Protein AF-A0A496ZQM0-F1 (afdb_monomer)

pLDDT: mean 88.58, std 13.41, range [45.41, 97.06]

Structure (mmCIF, N/CA/C/O backbone):
data_AF-A0A496ZQM0-F1
#
_entry.id   AF-A0A496ZQM0-F1
#
loop_
_atom_site.group_PDB
_atom_site.id
_atom_site.type_symbol
_atom_site.label_atom_id
_atom_site.label_alt_id
_atom_site.label_comp_id
_atom_site.label_asym_id
_atom_site.label_entity_id
_atom_site.label_seq_id
_atom_site.pdbx_PDB_ins_code
_atom_site.Cartn_x
_atom_site.Cartn_y
_atom_site.Cartn_z
_atom_site.occupancy
_atom_site.B_iso_or_equiv
_atom_si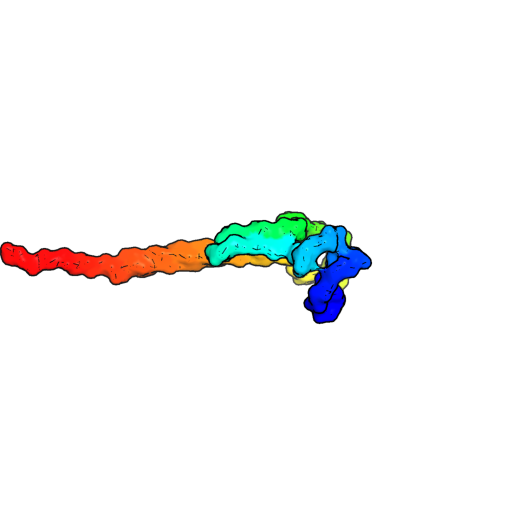te.auth_seq_id
_atom_site.auth_comp_id
_atom_site.auth_asym_id
_atom_site.auth_atom_id
_atom_site.pdbx_PDB_model_num
ATOM 1 N N . CYS A 1 1 ? -3.005 -3.038 -12.709 1.00 85.56 1 CYS A N 1
ATOM 2 C CA . CYS A 1 1 ? -3.880 -2.283 -13.629 1.00 85.56 1 CYS A CA 1
ATOM 3 C C . CYS A 1 1 ? -3.060 -1.841 -14.833 1.00 85.56 1 CYS A C 1
ATOM 5 O O . CYS A 1 1 ? -1.835 -1.815 -14.734 1.00 85.56 1 CYS A O 1
ATOM 7 N N . ASP A 1 2 ? -3.714 -1.551 -15.954 1.00 91.69 2 ASP A N 1
ATOM 8 C CA . ASP A 1 2 ? -3.078 -0.861 -17.080 1.00 91.69 2 ASP A CA 1
ATOM 9 C C . ASP A 1 2 ? -2.806 0.621 -16.748 1.00 91.69 2 ASP A C 1
ATOM 11 O O . ASP A 1 2 ? -3.055 1.082 -15.627 1.00 91.69 2 ASP A O 1
ATOM 15 N N . ALA A 1 3 ? -2.239 1.361 -17.704 1.00 92.31 3 ALA A N 1
ATOM 16 C CA . ALA A 1 3 ? -1.883 2.768 -17.516 1.00 92.31 3 ALA A CA 1
ATOM 17 C C . ALA A 1 3 ? -3.118 3.668 -17.325 1.00 92.31 3 ALA A C 1
ATOM 19 O O . ALA A 1 3 ? -3.028 4.726 -16.702 1.00 92.31 3 ALA A O 1
ATOM 20 N N . GLU A 1 4 ? -4.268 3.234 -17.833 1.00 94.12 4 GLU A N 1
ATOM 21 C CA . GLU A 1 4 ? -5.568 3.886 -17.716 1.00 94.12 4 GLU A CA 1
ATOM 22 C C . GLU A 1 4 ? -6.272 3.559 -16.385 1.00 94.12 4 GLU A C 1
ATOM 24 O O . GLU A 1 4 ? -7.275 4.186 -16.041 1.00 94.12 4 GLU A O 1
ATOM 29 N N . GLY A 1 5 ? -5.728 2.619 -15.606 1.00 91.31 5 GLY A N 1
ATOM 30 C CA . GLY A 1 5 ? -6.240 2.216 -14.299 1.00 91.31 5 GLY A CA 1
ATOM 31 C C . GLY A 1 5 ? -7.239 1.059 -14.339 1.00 91.31 5 GLY A C 1
ATOM 32 O O . GLY A 1 5 ? -7.785 0.703 -13.293 1.00 91.31 5 GLY A O 1
ATOM 33 N N . ASN A 1 6 ? -7.462 0.430 -15.492 1.00 94.12 6 ASN A N 1
ATOM 34 C CA . ASN A 1 6 ? -8.333 -0.734 -15.604 1.00 94.12 6 ASN A CA 1
ATOM 35 C C . ASN A 1 6 ? -7.666 -1.975 -15.000 1.00 94.12 6 ASN A C 1
ATOM 37 O O . ASN A 1 6 ? -6.446 -2.168 -15.066 1.00 94.12 6 ASN A O 1
ATOM 41 N N . VAL A 1 7 ? -8.479 -2.842 -14.394 1.00 93.56 7 VAL A N 1
ATOM 42 C CA . VAL A 1 7 ? -8.028 -4.156 -13.919 1.00 93.56 7 VAL A CA 1
ATOM 43 C C . VAL A 1 7 ? -7.571 -4.984 -15.120 1.00 93.56 7 VAL A C 1
ATOM 45 O O . VAL A 1 7 ? -8.195 -4.949 -16.176 1.00 93.56 7 VAL A O 1
ATOM 48 N N . THR A 1 8 ? -6.459 -5.697 -14.965 1.00 92.62 8 THR A N 1
ATOM 49 C CA . THR A 1 8 ? -5.864 -6.497 -16.035 1.00 92.62 8 THR A CA 1
ATOM 50 C C . THR A 1 8 ? -5.247 -7.755 -15.456 1.00 92.62 8 THR A C 1
ATOM 52 O O . THR A 1 8 ? -4.630 -7.704 -14.391 1.00 92.62 8 THR A O 1
ATOM 55 N N . 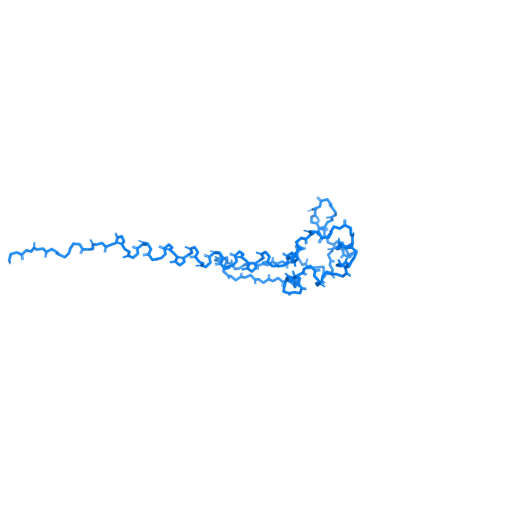SER A 1 9 ? -5.380 -8.844 -16.205 1.00 92.75 9 SER A N 1
ATOM 56 C CA . SER A 1 9 ? -4.756 -10.138 -15.948 1.00 92.75 9 SER A CA 1
ATOM 57 C C . SER A 1 9 ? -3.502 -10.366 -16.793 1.00 92.75 9 SER A C 1
ATOM 59 O O . SER A 1 9 ? -2.915 -11.446 -16.765 1.00 92.75 9 SER A O 1
ATOM 61 N N . GLU A 1 10 ? -3.100 -9.381 -17.600 1.00 93.81 10 GLU A N 1
ATOM 62 C CA . GLU A 1 10 ? -2.007 -9.534 -18.554 1.00 93.81 10 GLU A CA 1
ATOM 63 C C . GLU A 1 10 ? -0.638 -9.375 -17.889 1.00 93.81 10 GLU A C 1
ATOM 65 O O . GLU A 1 10 ? -0.372 -8.414 -17.165 1.00 93.81 10 GLU A O 1
ATOM 70 N N . TYR A 1 11 ? 0.279 -10.290 -18.193 1.00 91.12 11 TYR A N 1
ATOM 71 C CA . TYR A 1 11 ? 1.683 -10.148 -17.820 1.00 91.12 11 TYR A CA 1
ATOM 72 C C . TYR A 1 11 ? 2.369 -9.097 -18.717 1.00 91.12 11 TYR A C 1
ATOM 74 O O . TYR A 1 11 ? 2.185 -9.145 -19.934 1.00 91.12 11 TYR A O 1
ATOM 82 N N . PRO A 1 12 ? 3.205 -8.182 -18.183 1.00 91.88 12 PRO A N 1
ATOM 83 C CA . PRO A 1 12 ? 3.725 -8.117 -16.810 1.00 91.88 12 PRO A CA 1
ATOM 84 C C . PRO A 1 12 ? 2.911 -7.246 -15.834 1.00 91.88 12 PRO A C 1
ATOM 86 O O . PRO A 1 12 ? 3.335 -7.064 -14.695 1.00 91.88 12 PRO A O 1
ATOM 89 N N . LEU A 1 13 ? 1.777 -6.681 -16.259 1.00 91.12 13 LEU A N 1
ATOM 90 C CA . LEU A 1 13 ? 0.973 -5.751 -15.452 1.00 91.12 13 LEU A CA 1
ATOM 91 C C . LEU A 1 13 ? 0.308 -6.435 -14.248 1.00 91.12 13 LEU A C 1
ATOM 93 O O . LEU A 1 13 ? 0.201 -5.832 -13.178 1.00 91.12 13 LEU A O 1
ATOM 97 N N . ASN A 1 14 ? -0.100 -7.694 -14.4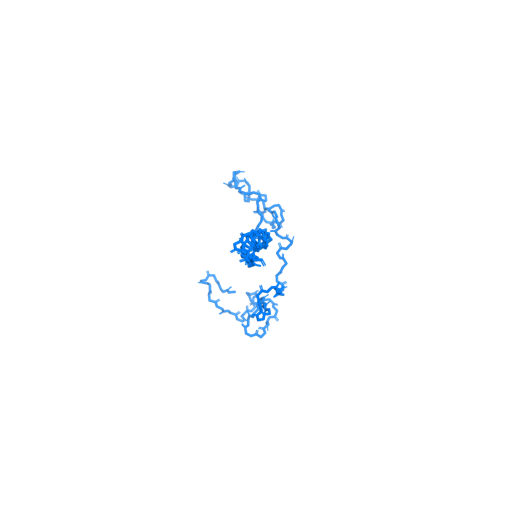11 1.00 92.00 14 ASN A N 1
ATOM 98 C CA . ASN A 1 14 ? -0.356 -8.630 -13.325 1.00 92.00 14 ASN A CA 1
ATOM 99 C C . ASN A 1 14 ? 0.816 -9.636 -13.266 1.00 92.00 14 ASN A C 1
ATOM 101 O O . ASN A 1 14 ? 0.900 -10.535 -14.106 1.00 92.00 14 ASN A O 1
ATOM 105 N N . PRO A 1 15 ? 1.755 -9.491 -12.312 1.00 90.25 15 PRO A N 1
ATOM 106 C CA . PRO A 1 15 ? 2.988 -10.277 -12.301 1.00 90.25 15 PRO A CA 1
ATOM 107 C C . PRO A 1 15 ? 2.802 -11.715 -11.806 1.00 90.25 15 PRO A C 1
ATOM 109 O O . PRO A 1 15 ? 3.653 -12.559 -12.076 1.00 90.25 15 PRO A O 1
ATOM 112 N N . ASN A 1 16 ? 1.737 -11.998 -11.053 1.00 90.31 16 ASN A N 1
ATOM 113 C CA . ASN A 1 16 ? 1.511 -13.302 -10.426 1.00 90.31 16 ASN A CA 1
ATOM 114 C C . ASN A 1 16 ? 0.257 -14.018 -10.947 1.00 90.31 16 ASN A C 1
ATOM 116 O O . ASN A 1 16 ? 0.074 -15.189 -10.623 1.00 90.31 16 ASN A O 1
ATOM 120 N N . GLY A 1 17 ? -0.579 -13.344 -11.744 1.00 87.31 17 GLY A N 1
ATOM 121 C CA . GLY A 1 17 ? -1.811 -13.916 -12.283 1.00 87.31 17 GLY A CA 1
ATOM 122 C C . GLY A 1 17 ? -2.801 -14.313 -11.189 1.00 87.31 17 GLY A C 1
ATOM 123 O O . GLY A 1 17 ? -3.491 -15.317 -11.341 1.00 87.31 17 GLY A O 1
ATOM 124 N N . ALA A 1 18 ? -2.814 -13.589 -10.061 1.00 89.25 18 ALA A N 1
ATOM 125 C CA . ALA A 1 18 ? -3.704 -13.889 -8.943 1.00 89.25 18 ALA A CA 1
ATOM 126 C C . ALA A 1 18 ? -5.181 -13.895 -9.375 1.00 89.25 18 ALA A C 1
ATOM 128 O O . ALA A 1 18 ? -5.590 -13.076 -10.200 1.00 89.25 18 ALA A O 1
ATOM 129 N N . ASP A 1 19 ? -5.985 -14.780 -8.776 1.00 88.94 19 ASP A N 1
ATOM 130 C CA . ASP A 1 19 ? -7.429 -14.821 -9.013 1.00 88.94 19 ASP A CA 1
ATOM 131 C C . ASP A 1 19 ? -8.066 -13.453 -8.732 1.00 88.94 19 ASP A C 1
ATOM 133 O O . ASP A 1 19 ? -7.737 -12.781 -7.750 1.00 88.94 19 ASP A O 1
ATOM 137 N N . LEU A 1 20 ? -9.001 -13.050 -9.598 1.00 89.94 20 LEU A N 1
ATOM 138 C CA . LEU A 1 20 ? -9.644 -11.727 -9.573 1.00 89.94 20 LEU A CA 1
ATOM 139 C C . LEU A 1 20 ? -8.665 -10.547 -9.721 1.00 89.94 20 LEU A C 1
ATOM 141 O O . LEU A 1 20 ? -9.030 -9.418 -9.394 1.00 89.94 20 LEU A O 1
ATOM 145 N N . ASP A 1 21 ? -7.434 -10.803 -10.170 1.00 92.12 21 ASP A N 1
ATOM 146 C CA . ASP A 1 21 ? -6.363 -9.814 -10.300 1.00 92.12 21 ASP A CA 1
ATOM 147 C C . ASP A 1 21 ? -6.095 -9.051 -8.987 1.00 92.12 21 ASP A C 1
ATOM 149 O O . ASP A 1 21 ? -5.741 -7.866 -8.980 1.00 92.12 21 ASP A O 1
ATOM 153 N N . CYS A 1 22 ? -6.300 -9.720 -7.844 1.00 92.00 22 CYS A N 1
ATOM 154 C CA . CYS A 1 22 ? -6.215 -9.079 -6.539 1.00 92.00 22 CYS A CA 1
ATOM 155 C C . CYS A 1 22 ? -4.761 -8.942 -6.051 1.00 92.00 22 CYS A C 1
ATOM 157 O O . CYS A 1 22 ? -3.962 -9.877 -6.082 1.00 92.00 22 CYS A O 1
ATOM 159 N N . ALA A 1 23 ? -4.414 -7.751 -5.554 1.00 92.88 23 ALA A N 1
ATOM 160 C CA . ALA A 1 23 ? -3.096 -7.468 -4.973 1.00 92.88 23 ALA A CA 1
ATOM 161 C C . ALA A 1 23 ? -3.105 -7.448 -3.433 1.00 92.88 23 ALA A C 1
ATOM 163 O O . ALA A 1 23 ? -2.050 -7.569 -2.803 1.00 92.88 23 ALA A O 1
ATOM 164 N N . ALA A 1 24 ? -4.281 -7.270 -2.824 1.00 93.69 24 ALA A N 1
ATOM 165 C CA . ALA A 1 24 ? -4.472 -7.175 -1.382 1.00 93.69 24 ALA A CA 1
ATOM 166 C C . ALA A 1 24 ? -5.894 -7.582 -0.973 1.00 93.69 24 ALA A C 1
ATOM 168 O O . ALA A 1 24 ? -6.837 -7.426 -1.748 1.00 93.69 24 ALA A O 1
ATOM 169 N N . LEU A 1 25 ? -6.044 -8.057 0.262 1.00 95.06 25 LEU A N 1
ATOM 170 C CA . LEU A 1 25 ? -7.311 -8.437 0.882 1.00 95.06 25 LEU A CA 1
ATOM 171 C C . LEU A 1 25 ? -7.327 -7.996 2.345 1.00 95.06 25 LEU A C 1
ATOM 173 O O . LEU A 1 25 ? -6.288 -7.930 3.002 1.00 95.06 25 LEU A O 1
ATOM 177 N N . THR A 1 26 ? -8.520 -7.740 2.869 1.00 96.25 26 THR A N 1
ATOM 178 C CA . THR A 1 26 ? -8.723 -7.442 4.287 1.00 96.25 26 THR A CA 1
ATOM 179 C C . THR A 1 26 ? -9.748 -8.385 4.900 1.00 96.25 26 THR A C 1
ATOM 181 O O . THR A 1 26 ? -10.567 -8.971 4.189 1.00 96.25 26 THR A O 1
ATOM 184 N N . ASP A 1 27 ? -9.687 -8.561 6.217 1.00 96.19 27 ASP A N 1
ATOM 185 C CA . ASP A 1 27 ? -10.728 -9.265 6.948 1.00 96.19 27 ASP A CA 1
ATOM 186 C C . ASP A 1 27 ? -12.018 -8.426 7.033 1.00 96.19 27 ASP A C 1
ATOM 188 O O . ASP A 1 27 ? -12.031 -7.222 6.787 1.00 96.19 27 ASP A O 1
ATOM 192 N N . SER A 1 28 ? -13.126 -9.052 7.435 1.00 96.38 28 SER A N 1
ATOM 193 C CA . SER A 1 28 ? -14.427 -8.368 7.527 1.00 96.38 28 SER A CA 1
ATOM 194 C C . SER A 1 28 ? -14.459 -7.182 8.502 1.00 96.38 28 SER A C 1
ATOM 196 O O . SER A 1 28 ? -15.333 -6.325 8.387 1.00 96.38 28 SER A O 1
ATOM 198 N N . THR A 1 29 ? -13.532 -7.124 9.466 1.00 94.12 29 THR A N 1
ATOM 199 C CA . THR A 1 29 ? -13.443 -6.009 10.418 1.00 94.12 29 THR A CA 1
ATOM 200 C C . THR A 1 29 ? -12.597 -4.846 9.900 1.00 94.12 29 THR A C 1
ATOM 202 O O . THR A 1 29 ? -12.634 -3.769 10.500 1.00 94.12 29 THR A O 1
ATOM 205 N N . GLY A 1 30 ? -11.847 -5.044 8.809 1.00 91.06 30 GLY A N 1
ATOM 206 C CA . GLY A 1 30 ? -10.934 -4.054 8.241 1.00 91.06 30 GLY A CA 1
ATOM 207 C C . GLY A 1 30 ? -9.663 -3.819 9.064 1.00 91.06 30 GLY A C 1
ATOM 208 O O . GLY A 1 30 ? -9.006 -2.796 8.881 1.00 91.06 30 GLY A O 1
ATOM 209 N N . GLN A 1 31 ? -9.336 -4.704 10.012 1.00 92.25 31 GLN A N 1
ATOM 210 C CA . GLN A 1 31 ? -8.197 -4.536 10.929 1.00 92.25 31 GLN A CA 1
ATOM 211 C C . GLN A 1 31 ? -6.967 -5.326 10.489 1.00 92.25 31 GLN A C 1
ATOM 213 O O . GLN A 1 31 ? -5.846 -4.975 10.853 1.00 92.25 31 GLN A O 1
ATOM 218 N N . VAL A 1 32 ? -7.169 -6.384 9.708 1.00 94.38 32 VAL A N 1
ATOM 219 C CA . VAL A 1 32 ? -6.109 -7.213 9.148 1.00 94.38 32 VAL A CA 1
ATOM 220 C C . VAL A 1 32 ? -6.063 -6.967 7.648 1.00 94.38 32 VAL A C 1
ATOM 222 O O . VAL A 1 32 ? -7.057 -7.166 6.952 1.00 94.38 32 VAL A O 1
ATOM 225 N N . LEU A 1 33 ? -4.908 -6.533 7.148 1.00 95.44 33 LEU A N 1
ATOM 226 C CA . LEU A 1 33 ? -4.630 -6.317 5.730 1.00 95.44 33 LEU A CA 1
ATOM 227 C C . LEU A 1 33 ? -3.491 -7.251 5.313 1.00 95.44 33 LEU A C 1
ATOM 229 O O . LEU A 1 33 ? -2.408 -7.193 5.891 1.00 95.44 33 LEU A O 1
ATOM 233 N N . GLY A 1 34 ? -3.738 -8.100 4.318 1.00 94.12 34 GLY A N 1
ATOM 234 C CA . GLY A 1 34 ? -2.722 -8.920 3.661 1.00 94.12 34 GLY A CA 1
ATOM 235 C C . GLY A 1 34 ? -2.528 -8.449 2.226 1.00 94.12 34 GLY A C 1
ATOM 236 O O . GLY A 1 34 ? -3.506 -8.240 1.512 1.00 94.12 34 GLY A O 1
ATOM 237 N N . MET A 1 35 ? -1.283 -8.263 1.794 1.00 95.25 35 MET A N 1
ATOM 238 C CA . MET A 1 35 ? -0.979 -7.793 0.445 1.00 95.25 35 MET A CA 1
ATOM 239 C C . MET A 1 35 ? 0.312 -8.405 -0.089 1.00 95.25 35 MET A C 1
ATOM 241 O O . MET A 1 35 ? 1.217 -8.706 0.683 1.00 95.25 35 MET A O 1
ATOM 245 N N . MET A 1 36 ? 0.364 -8.610 -1.405 1.00 94.38 36 MET A N 1
ATOM 246 C CA . MET A 1 36 ? 1.550 -9.117 -2.103 1.00 94.38 36 MET A CA 1
ATOM 247 C C . MET A 1 36 ? 2.575 -8.029 -2.451 1.00 94.38 36 MET A C 1
ATOM 249 O O . MET A 1 36 ? 3.768 -8.317 -2.388 1.00 94.38 36 MET A O 1
ATOM 253 N N . PRO A 1 37 ? 2.183 -6.793 -2.826 1.00 92.56 37 PRO A N 1
ATOM 254 C CA . PRO A 1 37 ? 3.145 -5.702 -2.910 1.00 92.56 37 PRO A CA 1
ATOM 255 C C . PRO A 1 37 ? 3.829 -5.485 -1.557 1.00 92.56 37 PRO A C 1
ATOM 257 O O . PRO A 1 37 ? 3.193 -5.639 -0.520 1.00 92.56 37 PRO A O 1
ATOM 260 N N . HIS A 1 38 ? 5.096 -5.078 -1.582 1.00 94.00 38 HIS A N 1
ATOM 261 C CA . HIS A 1 38 ? 5.897 -4.804 -0.388 1.00 94.00 38 HIS A CA 1
ATOM 262 C C . HIS A 1 38 ? 5.951 -3.289 -0.108 1.00 94.00 38 HIS A C 1
ATOM 264 O O . HIS A 1 38 ? 6.903 -2.627 -0.536 1.00 94.00 38 HIS A O 1
ATOM 270 N N . PRO A 1 39 ? 4.941 -2.682 0.555 1.00 94.12 39 PRO A N 1
ATOM 271 C CA . PRO A 1 39 ? 4.954 -1.248 0.851 1.00 94.12 39 PRO A CA 1
ATOM 272 C C . PRO A 1 39 ? 6.099 -0.846 1.790 1.00 94.12 39 PRO A C 1
ATOM 274 O O . PRO A 1 39 ? 6.584 0.281 1.738 1.00 94.12 39 PRO A O 1
ATOM 277 N N . GLU A 1 40 ? 6.577 -1.763 2.626 1.00 94.38 40 GLU A N 1
ATOM 278 C CA . GLU A 1 40 ? 7.733 -1.571 3.498 1.00 94.38 40 GLU A CA 1
ATOM 279 C C . GLU A 1 40 ? 9.045 -1.407 2.722 1.00 94.38 40 GLU A C 1
ATOM 281 O O . GLU A 1 40 ? 9.980 -0.781 3.216 1.00 94.38 40 GLU A O 1
ATOM 286 N N . ALA A 1 41 ? 9.118 -1.924 1.493 1.00 94.44 41 ALA A N 1
ATOM 287 C CA . ALA A 1 41 ? 10.278 -1.734 0.632 1.00 94.44 41 ALA A CA 1
ATOM 288 C C . ALA A 1 41 ? 10.314 -0.332 -0.001 1.00 94.44 41 ALA A C 1
ATOM 290 O O . ALA A 1 41 ? 11.335 0.036 -0.570 1.00 94.44 41 ALA A O 1
ATOM 291 N N . PHE A 1 42 ? 9.238 0.458 0.114 1.00 94.81 42 PHE A N 1
ATOM 292 C CA . PHE A 1 42 ? 9.078 1.783 -0.499 1.00 94.81 42 PHE A CA 1
ATOM 293 C C . PHE A 1 42 ? 8.675 2.850 0.535 1.00 94.81 42 PHE A C 1
ATOM 295 O O . PHE A 1 42 ? 7.753 3.635 0.316 1.00 94.81 42 PHE A O 1
ATOM 302 N N . LEU A 1 43 ? 9.362 2.888 1.682 1.00 95.94 43 LEU A N 1
ATOM 303 C CA . LEU A 1 43 ? 9.114 3.887 2.734 1.00 95.94 43 LEU A CA 1
ATOM 304 C C . LEU A 1 43 ? 9.737 5.254 2.439 1.00 95.94 43 LEU A C 1
ATOM 306 O O . LEU A 1 43 ? 9.233 6.270 2.913 1.00 95.94 43 LEU A O 1
ATOM 310 N N . SER A 1 44 ? 10.818 5.291 1.661 1.00 95.88 44 SER A N 1
ATOM 311 C CA . SER A 1 44 ? 11.493 6.523 1.265 1.00 95.88 44 SER A CA 1
ATOM 312 C C . SER A 1 44 ? 11.657 6.597 -0.248 1.00 95.88 44 SER A C 1
ATOM 314 O O . SER A 1 44 ? 11.786 5.576 -0.926 1.00 95.88 44 SER A O 1
ATOM 316 N N . LEU A 1 45 ? 11.732 7.819 -0.773 1.00 95.12 45 LEU A N 1
ATOM 317 C CA . LEU A 1 45 ? 12.120 8.105 -2.148 1.00 95.12 45 LEU A CA 1
ATOM 318 C C . LEU A 1 45 ? 13.396 7.357 -2.550 1.00 95.12 45 LEU A C 1
ATOM 320 O O . LEU A 1 45 ? 13.486 6.874 -3.673 1.00 95.12 45 LEU A O 1
ATOM 324 N N . TYR A 1 46 ? 14.369 7.229 -1.643 1.00 94.75 46 TYR A N 1
ATOM 325 C CA . TYR A 1 46 ? 15.654 6.580 -1.921 1.00 94.75 46 TYR A CA 1
ATOM 326 C C . TYR A 1 46 ? 15.537 5.079 -2.223 1.00 94.75 46 TYR A C 1
ATOM 328 O O . TYR A 1 46 ? 16.444 4.504 -2.821 1.00 94.75 46 TYR A O 1
ATOM 336 N N . ASN A 1 47 ? 14.424 4.440 -1.853 1.00 94.50 47 ASN A N 1
ATOM 337 C CA . ASN A 1 47 ? 14.150 3.053 -2.215 1.00 94.50 47 ASN A CA 1
ATOM 338 C C . ASN A 1 47 ? 13.660 2.895 -3.662 1.00 94.50 47 ASN A C 1
ATOM 340 O O . ASN A 1 47 ? 13.681 1.790 -4.202 1.00 94.50 47 ASN A O 1
ATOM 344 N N . HIS A 1 48 ? 13.226 3.982 -4.305 1.00 93.25 48 HIS A N 1
ATOM 345 C CA . HIS A 1 48 ? 12.766 3.935 -5.683 1.00 93.25 48 HIS A CA 1
ATOM 346 C C . HIS A 1 48 ? 13.946 3.652 -6.634 1.00 93.25 48 HIS A C 1
ATOM 348 O O . HIS A 1 48 ? 14.957 4.355 -6.562 1.00 93.25 48 HIS A O 1
ATOM 354 N N . PRO A 1 49 ? 13.841 2.710 -7.594 1.00 94.12 49 PRO A N 1
ATOM 355 C CA . PRO A 1 49 ? 14.947 2.371 -8.501 1.00 94.12 49 PRO A CA 1
ATOM 356 C C . PRO A 1 49 ? 15.541 3.577 -9.247 1.00 94.12 49 PRO A C 1
ATOM 358 O O . PRO A 1 49 ? 16.745 3.642 -9.482 1.00 94.12 49 PRO A O 1
ATOM 361 N N . ASN A 1 50 ? 14.703 4.571 -9.562 1.00 94.94 50 ASN A N 1
ATOM 362 C CA . ASN A 1 50 ? 15.093 5.785 -10.288 1.00 94.94 50 ASN A CA 1
ATOM 363 C C . ASN A 1 50 ? 15.255 7.033 -9.392 1.00 94.94 50 ASN A C 1
ATOM 365 O O . ASN A 1 50 ? 15.239 8.152 -9.911 1.00 94.94 50 ASN A O 1
ATOM 369 N N . TRP A 1 51 ? 15.403 6.885 -8.068 1.00 94.81 51 TRP A N 1
ATOM 370 C CA . TRP A 1 51 ? 15.433 8.006 -7.108 1.00 94.81 51 TRP A CA 1
ATOM 371 C C . TRP A 1 51 ? 16.407 9.130 -7.502 1.00 94.81 51 TRP A C 1
ATOM 373 O O . TRP A 1 51 ? 16.083 10.315 -7.407 1.00 94.81 51 TRP A O 1
ATOM 383 N N . GLY A 1 52 ? 17.590 8.772 -8.013 1.00 95.38 52 GLY A N 1
ATOM 384 C CA . GLY A 1 52 ? 18.624 9.740 -8.375 1.00 95.38 52 GLY A CA 1
ATOM 385 C C . GLY A 1 52 ? 18.228 10.614 -9.566 1.00 95.38 52 GLY A C 1
ATOM 386 O O . GLY A 1 52 ? 18.567 11.795 -9.608 1.00 95.38 52 GLY A O 1
ATOM 387 N N . GLN A 1 53 ? 17.490 10.062 -10.533 1.00 96.81 53 GLN A N 1
ATOM 388 C CA . GLN A 1 53 ? 16.939 10.849 -11.635 1.00 96.81 53 GLN A CA 1
ATOM 389 C C . GLN A 1 53 ? 15.823 11.771 -11.143 1.00 96.81 53 GLN A C 1
ATOM 391 O O . GLN A 1 53 ? 15.806 12.942 -11.520 1.00 96.81 53 GLN A O 1
ATOM 396 N N . MET A 1 54 ? 14.948 11.271 -10.268 1.00 95.25 54 MET A N 1
ATOM 397 C CA . MET A 1 54 ? 13.848 12.053 -9.698 1.00 95.25 54 MET A CA 1
ATOM 398 C C . MET A 1 54 ? 14.371 13.274 -8.929 1.00 95.25 54 MET A C 1
ATOM 400 O O . MET A 1 54 ? 13.926 14.385 -9.201 1.00 95.25 54 MET A O 1
ATOM 404 N N . LYS A 1 55 ? 15.391 13.111 -8.070 1.00 95.94 55 LYS A N 1
ATOM 405 C CA . LYS A 1 55 ? 16.013 14.238 -7.344 1.00 95.94 55 LYS A CA 1
ATOM 406 C C . LYS A 1 55 ? 16.723 15.238 -8.255 1.00 95.94 55 LYS A C 1
ATOM 408 O O . LYS A 1 55 ? 16.732 16.424 -7.954 1.00 95.94 55 LYS A O 1
ATOM 413 N N . ARG A 1 56 ? 17.314 14.797 -9.372 1.00 96.69 56 ARG A N 1
ATOM 414 C CA . ARG A 1 56 ? 17.919 15.727 -10.346 1.00 96.69 56 ARG A CA 1
ATOM 415 C C . ARG A 1 56 ? 16.875 16.567 -11.075 1.00 96.69 56 ARG A C 1
ATO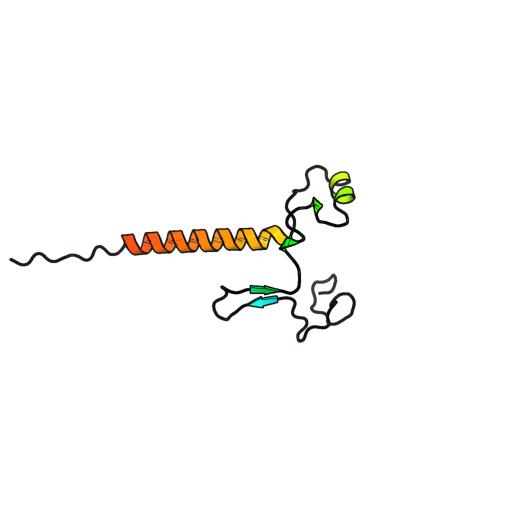M 417 O O . ARG A 1 56 ? 17.142 17.724 -11.371 1.00 96.69 56 ARG A O 1
ATOM 424 N N . GLN A 1 57 ? 15.725 15.978 -11.399 1.00 97.00 57 GLN A N 1
ATOM 425 C CA . GLN A 1 57 ? 14.638 16.676 -12.090 1.00 97.00 57 GLN A CA 1
ATOM 426 C C . GLN A 1 57 ? 13.846 17.586 -11.144 1.00 97.00 57 GLN A C 1
ATOM 428 O O . GLN A 1 57 ? 13.401 18.651 -11.558 1.00 97.00 57 GLN A O 1
ATOM 433 N N . ASN A 1 58 ? 13.696 17.180 -9.883 1.00 96.38 58 ASN A N 1
ATOM 434 C CA . ASN A 1 58 ? 13.029 17.948 -8.843 1.00 96.38 58 ASN A CA 1
ATOM 435 C C . ASN A 1 58 ? 13.796 17.814 -7.512 1.00 96.38 58 ASN A C 1
ATOM 437 O O . ASN A 1 58 ? 13.568 16.854 -6.773 1.00 96.38 58 ASN A O 1
ATOM 441 N N . PRO A 1 59 ? 14.707 18.750 -7.190 1.00 94.94 59 PRO A N 1
ATOM 442 C CA . PRO A 1 59 ? 15.493 18.701 -5.955 1.00 94.94 59 PRO A CA 1
ATOM 443 C C . PRO A 1 59 ? 14.649 18.734 -4.674 1.00 94.94 59 PRO A C 1
ATOM 445 O O . PRO A 1 59 ? 15.025 18.095 -3.686 1.00 94.94 59 PRO A O 1
ATOM 448 N N . ASP A 1 60 ? 13.496 19.405 -4.723 1.00 96.50 60 ASP A N 1
ATOM 449 C CA . ASP A 1 60 ? 12.589 19.628 -3.589 1.00 96.50 60 ASP A CA 1
ATOM 450 C C . ASP A 1 60 ? 11.483 18.565 -3.484 1.00 96.50 60 ASP A C 1
ATOM 452 O O . ASP A 1 60 ? 10.545 18.704 -2.697 1.00 96.50 60 ASP A O 1
ATOM 456 N N . ILE A 1 61 ? 11.561 17.494 -4.281 1.00 95.56 61 ILE A N 1
ATOM 457 C CA . ILE A 1 61 ? 10.635 16.366 -4.163 1.00 95.56 61 ILE A CA 1
ATOM 458 C C . ILE A 1 61 ? 10.678 15.786 -2.742 1.00 95.56 61 ILE A C 1
ATOM 460 O O . ILE A 1 61 ? 11.752 15.653 -2.143 1.00 95.56 61 ILE A O 1
ATOM 464 N N . SER A 1 62 ? 9.499 15.426 -2.227 1.00 94.94 62 SER A N 1
ATOM 465 C CA . SER A 1 62 ? 9.371 14.746 -0.939 1.00 94.94 62 SER A CA 1
ATOM 466 C C . SER A 1 62 ? 10.241 13.493 -0.901 1.00 94.94 62 SER A C 1
ATOM 468 O O . SER A 1 62 ? 10.325 12.746 -1.876 1.00 94.94 62 SER A O 1
ATOM 470 N N . GLU A 1 63 ? 10.870 13.258 0.245 1.00 95.50 63 GLU A N 1
ATOM 471 C CA . GLU A 1 63 ? 11.669 12.058 0.489 1.00 95.50 63 GLU A CA 1
ATOM 472 C C . GLU A 1 63 ? 10.827 10.880 0.993 1.00 95.50 63 GLU A C 1
ATOM 474 O O . GLU A 1 63 ? 11.361 9.790 1.215 1.00 95.50 63 GLU A O 1
ATOM 479 N N . ASP A 1 64 ? 9.519 11.083 1.152 1.00 96.38 64 ASP A N 1
ATOM 480 C CA . ASP A 1 64 ? 8.565 10.030 1.474 1.00 96.38 64 ASP A CA 1
ATOM 481 C C . ASP A 1 64 ? 8.379 9.092 0.278 1.00 96.38 64 ASP A C 1
ATOM 483 O O . ASP A 1 64 ? 8.154 9.535 -0.848 1.00 96.38 64 ASP A O 1
ATOM 487 N N . GLY A 1 65 ? 8.439 7.786 0.528 1.00 93.94 65 GLY A N 1
ATOM 488 C CA . GLY A 1 65 ? 8.060 6.779 -0.457 1.00 93.94 65 GLY A CA 1
ATOM 489 C C . GLY A 1 65 ? 6.559 6.485 -0.417 1.00 93.94 65 GLY A C 1
ATOM 490 O O . GLY A 1 65 ? 5.895 6.686 0.604 1.00 93.94 65 GLY A O 1
ATOM 491 N N . ASP A 1 66 ? 6.018 5.967 -1.520 1.00 92.19 66 ASP A N 1
ATOM 492 C CA . ASP A 1 66 ? 4.576 5.716 -1.666 1.00 92.19 66 ASP A CA 1
ATOM 493 C C . ASP A 1 66 ? 4.023 4.735 -0.621 1.00 92.19 66 ASP A C 1
ATOM 495 O O . ASP A 1 66 ? 2.887 4.875 -0.153 1.00 92.19 66 ASP A O 1
ATOM 499 N N . GLY A 1 67 ? 4.839 3.767 -0.194 1.00 94.50 67 GLY A N 1
ATOM 500 C CA . GLY A 1 67 ? 4.460 2.773 0.806 1.00 94.50 67 GLY A CA 1
ATOM 501 C C . GLY A 1 67 ? 4.236 3.362 2.200 1.00 94.50 67 GLY A C 1
ATOM 502 O O . GLY A 1 67 ? 3.419 2.846 2.967 1.00 94.50 67 GLY A O 1
ATOM 503 N N . LEU A 1 68 ? 4.875 4.495 2.519 1.00 96.06 68 LEU A N 1
ATOM 504 C CA . LEU A 1 68 ? 4.763 5.152 3.825 1.00 96.06 68 LEU A CA 1
ATOM 505 C C . LEU A 1 68 ? 3.324 5.573 4.156 1.00 96.06 68 LEU A C 1
ATOM 507 O O . LEU A 1 68 ? 2.930 5.595 5.326 1.00 96.06 68 LEU A O 1
ATOM 511 N N . LYS A 1 69 ? 2.515 5.861 3.131 1.00 95.06 69 LYS A N 1
ATOM 512 C CA . LYS A 1 69 ? 1.112 6.260 3.286 1.00 95.06 69 LYS A CA 1
ATOM 513 C C . LYS A 1 69 ? 0.284 5.216 4.040 1.00 95.06 69 LYS A C 1
ATOM 515 O O . LYS A 1 69 ? -0.549 5.589 4.861 1.00 95.06 69 LYS A O 1
ATOM 520 N N . ILE A 1 70 ? 0.533 3.923 3.814 1.00 95.12 70 ILE A N 1
ATOM 521 C CA . ILE A 1 70 ? -0.194 2.841 4.499 1.00 95.12 70 ILE A CA 1
ATOM 522 C C . ILE A 1 70 ? 0.063 2.904 6.007 1.00 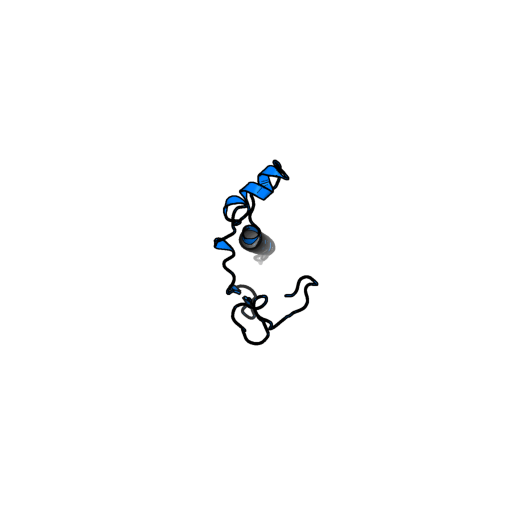95.12 70 ILE A C 1
ATOM 524 O O . ILE A 1 70 ? -0.873 2.883 6.804 1.00 95.12 70 ILE A O 1
ATOM 528 N N . PHE A 1 71 ? 1.325 3.051 6.406 1.00 96.00 71 PHE A N 1
ATOM 529 C CA . PHE A 1 71 ? 1.713 3.077 7.815 1.00 96.00 71 PHE A CA 1
ATOM 530 C C . PHE A 1 71 ? 1.227 4.339 8.533 1.00 96.00 71 PHE A C 1
ATOM 532 O O . PHE A 1 71 ? 0.762 4.251 9.670 1.00 96.00 71 PHE A O 1
ATOM 539 N N . ARG A 1 72 ? 1.259 5.501 7.865 1.00 96.62 72 ARG A N 1
ATOM 540 C CA . ARG A 1 72 ? 0.681 6.744 8.404 1.00 96.62 72 ARG A CA 1
ATOM 541 C C . ARG A 1 72 ? -0.812 6.590 8.683 1.00 96.62 72 ARG A C 1
ATOM 543 O O . ARG A 1 72 ? -1.239 6.854 9.804 1.00 96.62 72 ARG A O 1
ATOM 550 N N . ASN A 1 73 ? -1.567 6.050 7.726 1.00 95.19 73 ASN A N 1
ATOM 551 C CA . ASN A 1 73 ? -2.998 5.798 7.897 1.00 95.19 73 ASN A CA 1
ATOM 552 C C . ASN A 1 73 ? -3.288 4.864 9.085 1.00 95.19 73 ASN A C 1
ATOM 554 O O . ASN A 1 73 ? -4.246 5.088 9.823 1.00 95.19 73 ASN A O 1
ATOM 558 N N . ILE A 1 74 ? -2.461 3.833 9.298 1.00 95.19 74 ILE A N 1
ATOM 559 C CA . ILE A 1 74 ? -2.598 2.916 10.443 1.00 95.19 74 ILE A CA 1
ATOM 560 C C . ILE A 1 74 ? -2.429 3.674 11.767 1.00 95.19 74 ILE A C 1
ATOM 562 O O . ILE A 1 74 ? -3.267 3.549 12.663 1.00 95.19 74 ILE A O 1
ATOM 566 N N . VAL A 1 75 ? -1.368 4.476 11.895 1.00 96.69 75 VAL A N 1
ATOM 567 C CA . VAL A 1 75 ? -1.093 5.250 13.117 1.00 96.69 75 VAL A CA 1
ATOM 568 C C . VAL A 1 75 ? -2.202 6.266 13.382 1.00 96.69 75 VAL A C 1
ATOM 570 O O . VAL A 1 75 ? -2.680 6.373 14.515 1.00 96.69 75 VAL A O 1
ATOM 573 N N . GLU A 1 76 ? -2.648 6.978 12.348 1.00 96.94 76 GLU A N 1
ATOM 574 C CA . GLU A 1 76 ? -3.747 7.941 12.438 1.00 96.94 76 GLU A CA 1
ATOM 575 C C . GLU A 1 76 ? -5.041 7.268 12.905 1.00 96.94 76 GLU A C 1
ATOM 577 O O . GLU A 1 76 ? -5.677 7.738 13.852 1.00 96.94 76 GLU A O 1
ATOM 582 N N . TYR A 1 77 ? -5.395 6.124 12.310 1.00 94.81 77 TYR A N 1
ATOM 583 C CA . TYR A 1 77 ? -6.591 5.368 12.672 1.00 94.81 77 TYR A CA 1
ATOM 584 C C . TYR A 1 77 ? -6.568 4.913 14.136 1.00 94.81 77 TYR A C 1
ATOM 586 O O . TYR A 1 77 ? -7.540 5.117 14.868 1.00 94.81 77 TYR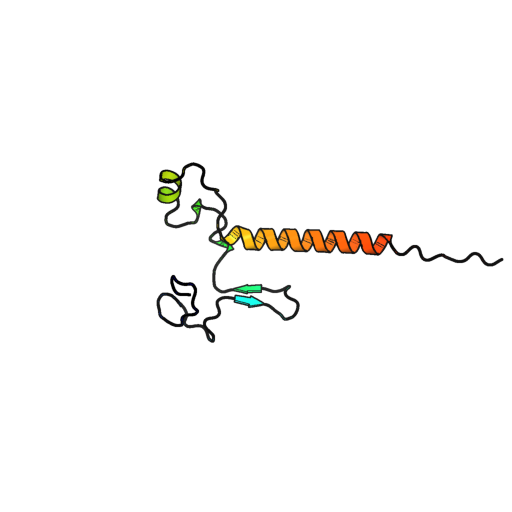 A O 1
ATOM 594 N N . ILE A 1 78 ? -5.454 4.329 14.588 1.00 94.88 78 ILE A N 1
ATOM 595 C CA . ILE A 1 78 ? -5.300 3.870 15.975 1.00 94.88 78 ILE A CA 1
ATOM 596 C C . ILE A 1 78 ? -5.389 5.055 16.941 1.00 94.88 78 ILE A C 1
ATOM 598 O O . ILE A 1 78 ? -6.087 4.979 17.955 1.00 94.88 78 ILE A O 1
ATOM 602 N N . THR A 1 79 ? -4.733 6.169 16.616 1.00 97.06 79 THR A N 1
ATOM 603 C CA . THR A 1 79 ? -4.746 7.382 17.443 1.00 97.06 79 THR A CA 1
ATOM 604 C C . THR A 1 79 ? -6.162 7.945 17.578 1.00 97.06 79 THR A C 1
ATOM 606 O O . THR A 1 79 ? -6.620 8.202 18.693 1.00 97.06 79 THR A O 1
ATOM 609 N N . ALA A 1 80 ? -6.896 8.060 16.468 1.00 94.94 80 ALA A N 1
ATOM 610 C CA . ALA A 1 80 ? -8.280 8.525 16.472 1.00 94.94 80 ALA A CA 1
ATOM 611 C C . ALA A 1 80 ? -9.210 7.583 17.257 1.00 94.94 80 ALA A C 1
ATOM 613 O O . ALA A 1 80 ? -10.035 8.037 18.055 1.00 94.94 80 ALA A O 1
ATOM 614 N N . LYS A 1 81 ? -9.052 6.264 17.082 1.00 92.94 81 LYS A N 1
ATOM 615 C CA . LYS A 1 81 ? -9.824 5.248 17.811 1.00 92.94 81 LYS A CA 1
ATOM 616 C C . LYS A 1 81 ? -9.591 5.341 19.322 1.00 92.94 81 LYS A C 1
ATOM 618 O O . LYS A 1 81 ? -10.552 5.303 20.090 1.00 92.94 81 LYS A O 1
ATOM 623 N N . ASN A 1 82 ? -8.340 5.522 19.742 1.00 93.38 82 ASN A N 1
ATOM 624 C CA . ASN A 1 82 ? -7.977 5.678 21.151 1.00 93.38 82 ASN A CA 1
ATOM 625 C C . ASN A 1 82 ? -8.554 6.965 21.757 1.00 93.38 82 ASN A C 1
ATOM 627 O O . ASN A 1 82 ? -9.093 6.929 22.863 1.00 93.38 82 ASN A O 1
ATOM 631 N N . ALA A 1 83 ? -8.504 8.084 21.028 1.00 93.31 83 ALA A N 1
ATOM 632 C CA . ALA A 1 83 ? -9.092 9.347 21.475 1.00 93.31 83 ALA A CA 1
ATOM 633 C C . ALA A 1 83 ? -10.615 9.233 21.677 1.00 93.31 83 ALA A C 1
ATOM 635 O O . ALA A 1 83 ? -11.150 9.681 22.695 1.00 93.31 83 ALA A O 1
ATOM 636 N N . LYS A 1 84 ? -11.316 8.563 20.752 1.00 90.12 84 LYS A N 1
ATOM 637 C CA . LYS A 1 84 ? -12.760 8.320 20.868 1.00 90.12 84 LYS A CA 1
ATOM 638 C C . LYS A 1 84 ? -13.103 7.483 22.104 1.00 90.12 84 LYS A C 1
ATOM 640 O O . LYS A 1 84 ? -13.968 7.886 22.882 1.00 90.12 84 LYS A O 1
ATOM 645 N N . ALA A 1 85 ? -12.378 6.388 22.341 1.00 87.50 85 ALA A N 1
ATOM 646 C CA . ALA A 1 85 ? -12.586 5.535 23.513 1.00 87.50 85 ALA A CA 1
ATOM 647 C C . ALA A 1 85 ? -12.401 6.292 24.846 1.00 87.50 85 ALA A C 1
ATOM 649 O O . ALA A 1 85 ? -13.121 6.042 25.811 1.00 87.50 85 ALA A O 1
ATOM 650 N N . GLN A 1 86 ? -11.473 7.253 24.912 1.00 81.00 86 GLN A N 1
ATOM 651 C CA . GLN A 1 86 ? -11.285 8.093 26.101 1.00 81.00 86 GLN A CA 1
ATOM 652 C C . GLN A 1 86 ? -12.448 9.076 26.320 1.00 81.00 86 GLN A C 1
ATOM 654 O O . GLN A 1 86 ? -12.873 9.272 27.458 1.00 81.00 86 GLN A O 1
ATOM 659 N N . SER A 1 87 ? -12.998 9.654 25.246 1.00 76.88 87 SER A N 1
ATOM 660 C CA . SER A 1 87 ? -14.129 10.594 25.326 1.00 76.88 87 SER A CA 1
ATOM 661 C C . SER A 1 87 ? -15.453 9.939 25.759 1.00 76.88 87 SER A C 1
ATOM 663 O O . SER A 1 87 ? -16.224 10.533 26.517 1.00 76.88 87 SER A O 1
ATOM 665 N N . GLU A 1 88 ? -15.697 8.691 25.349 1.00 74.88 88 GLU A N 1
ATOM 666 C CA . GLU A 1 88 ? -16.895 7.924 25.726 1.00 74.88 88 GLU A CA 1
ATOM 667 C C . GLU A 1 88 ? -16.880 7.541 27.216 1.00 74.88 88 GLU A C 1
ATOM 669 O O . GLU A 1 88 ? -17.907 7.628 27.891 1.00 74.88 88 GLU A O 1
ATOM 674 N N . ASN A 1 89 ? -15.700 7.234 27.768 1.00 63.69 89 ASN A N 1
ATOM 675 C CA . ASN A 1 89 ? -15.529 6.930 29.192 1.00 63.69 89 ASN A CA 1
ATOM 676 C C . ASN A 1 89 ? -15.778 8.140 30.113 1.00 63.69 89 ASN A C 1
ATOM 678 O O . ASN A 1 89 ? -16.159 7.959 31.267 1.00 63.69 89 ASN A O 1
ATOM 682 N N . PHE A 1 90 ? -15.603 9.370 29.619 1.00 60.84 90 PHE A N 1
ATOM 683 C CA . PHE A 1 90 ? -15.869 10.593 30.389 1.00 60.84 90 PHE A CA 1
ATOM 684 C C . PHE A 1 90 ? -17.349 11.024 30.359 1.00 60.84 90 PHE A C 1
ATOM 686 O O . PHE A 1 90 ? -17.772 11.833 31.182 1.00 60.84 90 PHE A O 1
ATOM 693 N N . SER A 1 91 ? -18.152 10.468 29.441 1.00 60.53 91 SER A N 1
ATOM 694 C CA . SER A 1 91 ? -19.562 10.844 29.232 1.00 60.53 91 SER A CA 1
ATOM 695 C C . SER A 1 91 ? -20.574 9.987 30.009 1.00 60.53 91 SER A C 1
ATOM 697 O O . SER A 1 91 ? -21.776 10.202 29.872 1.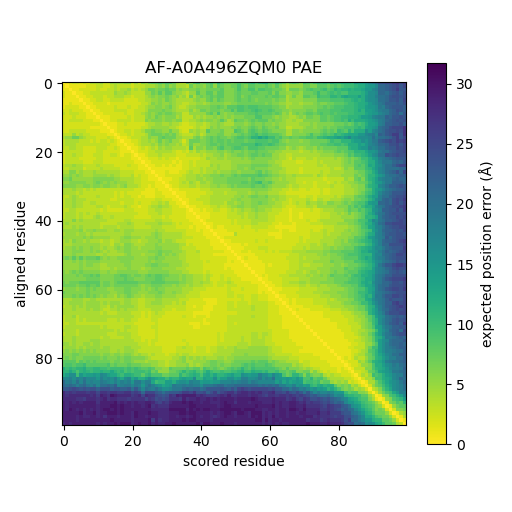00 60.53 91 SER A O 1
ATOM 699 N N . SER A 1 92 ? -20.127 9.052 30.860 1.00 53.47 92 SER A N 1
ATOM 700 C CA . SER A 1 92 ? -21.000 8.317 31.792 1.00 53.47 92 SER A CA 1
ATOM 701 C C . SER A 1 92 ? -20.801 8.758 33.251 1.00 53.47 92 SER A C 1
ATOM 703 O O . SER A 1 92 ? -20.157 8.048 34.025 1.00 53.47 92 SER A O 1
ATOM 705 N N . PRO A 1 93 ? -21.375 9.896 33.693 1.00 52.88 93 PRO A N 1
ATOM 706 C CA . PRO A 1 93 ? -21.597 10.139 35.1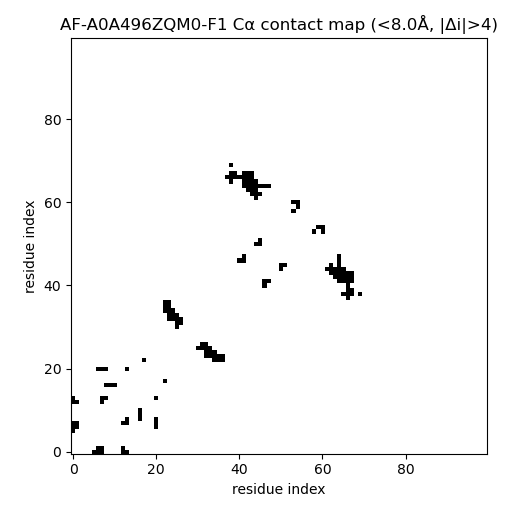07 1.00 52.88 93 PRO A CA 1
ATOM 707 C C . PRO A 1 93 ? -22.842 9.348 35.520 1.00 52.88 93 PRO A C 1
ATOM 709 O O . PRO A 1 93 ? -23.968 9.840 35.454 1.00 52.88 93 PRO A O 1
ATOM 712 N N . THR A 1 94 ? -22.667 8.095 35.937 1.00 60.16 94 THR A N 1
ATOM 713 C CA . THR A 1 94 ? -23.745 7.382 36.624 1.00 60.16 94 THR A CA 1
ATOM 714 C C . THR A 1 94 ? -24.025 8.133 37.921 1.00 60.16 94 THR A C 1
ATOM 716 O O . THR A 1 94 ? -23.239 8.076 38.868 1.00 60.16 94 THR A O 1
AT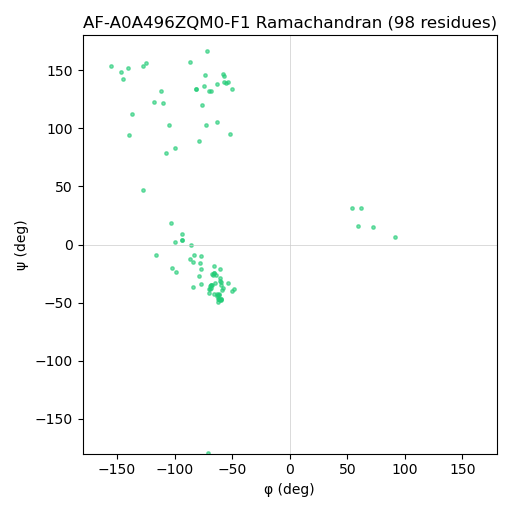OM 719 N N . LEU A 1 95 ? -25.141 8.863 37.947 1.00 56.53 95 LEU A N 1
ATOM 720 C CA . LEU A 1 95 ? -25.760 9.416 39.145 1.00 56.53 95 LEU A CA 1
ATOM 721 C C . LEU A 1 95 ? -25.932 8.276 40.161 1.00 56.53 95 LEU A C 1
ATOM 723 O O . LEU A 1 95 ? -26.899 7.518 40.105 1.00 56.53 95 LEU A O 1
ATOM 727 N N . ARG A 1 96 ? -24.977 8.116 41.086 1.00 51.62 96 ARG A N 1
ATOM 728 C CA . ARG A 1 96 ? -25.181 7.286 42.275 1.00 51.62 96 ARG A CA 1
ATOM 729 C C . ARG A 1 96 ? -26.121 8.057 43.189 1.00 51.62 96 ARG A C 1
ATOM 731 O O . ARG A 1 96 ? -25.741 9.052 43.799 1.00 51.62 96 ARG A O 1
ATOM 738 N N . GLY A 1 97 ? -27.370 7.604 43.169 1.00 45.41 97 GLY A N 1
ATOM 739 C CA . GLY A 1 97 ? -28.500 8.191 43.861 1.00 45.41 97 GLY A CA 1
ATOM 740 C C . GLY A 1 97 ? -28.231 8.462 45.335 1.00 45.41 97 GLY A C 1
ATOM 741 O O . GLY A 1 97 ? -27.748 7.604 46.072 1.00 45.41 97 GLY A O 1
ATOM 742 N N . GLY A 1 98 ? -28.614 9.663 45.754 1.00 52.28 98 GLY A N 1
ATOM 743 C CA . GLY A 1 98 ? -29.034 9.899 47.119 1.00 52.28 98 GLY A CA 1
ATOM 744 C C . GLY A 1 98 ? -30.445 9.350 47.295 1.00 52.28 98 GLY A C 1
ATOM 745 O O . GLY A 1 98 ? -31.370 9.807 46.629 1.00 52.28 98 GLY A O 1
ATOM 746 N N . TYR A 1 99 ? -30.607 8.406 48.214 1.00 45.41 99 TYR A N 1
ATOM 747 C CA . TYR A 1 99 ? -31.869 8.180 48.905 1.00 45.41 99 TYR A CA 1
ATOM 748 C C . TYR A 1 99 ? -31.566 7.941 50.387 1.00 45.41 99 TYR A C 1
ATOM 750 O O . TYR A 1 99 ? -30.917 6.959 50.724 1.00 45.41 99 TYR A O 1
ATOM 758 N N . LYS A 1 100 ? -32.015 8.933 51.169 1.00 45.78 100 LYS A N 1
ATOM 759 C CA . LYS A 1 100 ? -32.360 9.008 52.602 1.00 45.78 100 LYS A CA 1
ATOM 760 C C . LYS A 1 100 ? -31.611 8.132 53.603 1.00 45.78 100 LYS A C 1
ATOM 762 O O . LYS A 1 100 ? -31.820 6.905 53.595 1.00 45.78 100 LYS A O 1
#

Sequence (100 aa):
CDAEGNVTSEYPLNPNGADLDCAALTDSTGQVLGMMPHPEAFLSLYNHPNWGQMKRQNPDISEDGDGLKIFRNIVEYITAKNAKAQSENFSSPTLRGGYK

Radius of gyration: 22.51 Å; Cα contacts (8 Å, |Δi|>4): 78; chains: 1; bounding box: 51×34×71 Å

Solvent-accessible surface area (backbone atoms only — not comparable to full-atom values): 6214 Å² total; per-residue (Å²): 71,51,98,90,64,46,86,42,70,50,75,76,61,24,79,78,60,44,78,92,59,55,58,63,52,62,49,98,84,69,81,49,79,50,61,76,70,64,42,83,66,24,45,32,29,82,56,41,97,59,31,72,59,50,40,71,78,36,74,84,57,71,61,65,15,81,29,37,56,60,58,51,52,51,53,52,50,52,52,53,53,52,54,50,58,55,55,59,67,71,70,64,79,75,79,78,76,89,77,135

Secondary structure (DSSP, 8-state):
--TT------TTTSSS--GGG-SEEE-TTS--EEESS-GGGGSBGGGSTTHHHHHHH-TT---B-TTHHHHHHHHHHHHHHHHHHHHHHHS---------

Mean predicted aligned error: 8.27 Å

Foldseek 3Di:
DPPVPDQDQDPPVLPPSDVVSDQWDADPVRLDIDGDDDLVCFQFLVSDPCSVVVCVVPVPDGRGGPSVVVVVVVVVVVVVVVVVVVVVVVPDPPPPDDDD